Protein AF-A0A937WA02-F1 (afdb_monomer_lite)

Foldseek 3Di:
DQPPVGRPPPPPVCLQVQQDPEDEEDQCVVCVVCPPVVQRRHQKYWYFPDHQDADPDPPLNVLVCCLRCQLVVCLVVDFQDFSVNSLVRSLVSLVVLLCCLVPNPVVDDPVSPVSSVSSVVNSVRTDDMDHPRSDGDDD

Secondary structure (DSSP, 8-state):
-B-TTS-B---GGGHHHHTTS-EEEE-HHHHHHHGGGGGGT-SEEEEBSSPPP---STTHHHHHHHHHHHHHHHHHHSTT-BHHHHHHHHHHHHHHHHHHHHTSTTTTSHHHHHHHHHHHHHHHTB---EE-TT-B---

pLDDT: mean 74.49, std 18.45, range [28.94, 97.94]

Radius of gyration: 16.18 Å; chains: 1; bounding box: 39×33×44 Å

Sequence (139 aa):
MRGQDRIAVIDLANLHLLKNQKVYVVACWTAQILGRASANIARCYLGYDKHVIVWLIEPYAAHLESCVNKGILTMLDTPGCPIEHARQLIIDEYNHWIDYFTVGAGAFDLQSRAFAADLRHNRDALARVFGDGTATLTN

Structure (mmCIF, N/CA/C/O backbone):
data_AF-A0A937WA02-F1
#
_entry.id   AF-A0A937WA02-F1
#
loop_
_atom_site.group_PDB
_atom_site.id
_atom_site.type_symbol
_atom_site.label_atom_id
_atom_site.label_alt_id
_atom_site.label_comp_id
_atom_site.label_asym_id
_atom_site.label_entity_id
_atom_site.label_seq_id
_atom_site.pdbx_PDB_ins_code
_atom_site.Cartn_x
_atom_site.Cartn_y
_atom_site.Cartn_z
_atom_site.occupancy
_atom_site.B_iso_or_equiv
_atom_site.auth_seq_id
_atom_site.auth_comp_id
_atom_site.auth_asym_id
_atom_site.auth_atom_id
_atom_site.pdbx_PDB_model_num
ATOM 1 N N . MET A 1 1 ? -13.921 -13.930 2.416 1.00 40.47 1 MET A N 1
ATOM 2 C CA . MET A 1 1 ? -12.579 -13.877 1.798 1.00 40.47 1 MET A CA 1
ATOM 3 C C . MET A 1 1 ? -12.166 -15.246 1.272 1.00 40.47 1 MET A C 1
ATOM 5 O O . MET A 1 1 ? -11.713 -16.023 2.084 1.00 40.47 1 MET A O 1
ATOM 9 N N . ARG A 1 2 ? -12.376 -15.641 0.007 1.00 28.94 2 ARG A N 1
ATOM 10 C CA . ARG A 1 2 ? -12.010 -17.017 -0.401 1.00 28.94 2 ARG A CA 1
ATOM 11 C C . ARG A 1 2 ? -10.482 -17.246 -0.276 1.00 28.94 2 ARG A C 1
ATOM 13 O O . ARG A 1 2 ? -9.738 -16.513 -0.912 1.00 28.94 2 ARG A O 1
ATOM 20 N N . GLY A 1 3 ? -10.043 -18.176 0.578 1.00 35.56 3 GLY A N 1
ATOM 21 C CA . GLY A 1 3 ? -8.652 -18.582 0.805 1.00 35.56 3 GLY A CA 1
ATOM 22 C C . GLY A 1 3 ? -8.082 -19.350 -0.386 1.00 35.56 3 GLY A C 1
ATOM 23 O O . GLY A 1 3 ? -8.751 -19.484 -1.412 1.00 35.56 3 GLY A O 1
ATOM 24 N N . GLN A 1 4 ? -6.848 -19.853 -0.279 1.00 36.16 4 GLN A N 1
ATOM 25 C CA . GLN A 1 4 ? -6.155 -20.590 -1.358 1.00 36.16 4 GLN A CA 1
ATOM 26 C C . GLN A 1 4 ? -6.917 -21.845 -1.849 1.00 36.16 4 GLN A C 1
ATOM 28 O O . GLN A 1 4 ? -6.685 -22.332 -2.950 1.00 36.16 4 GLN A O 1
ATOM 33 N N . ASP A 1 5 ? -7.891 -22.307 -1.071 1.00 43.00 5 ASP A N 1
ATOM 34 C CA . ASP A 1 5 ? -8.863 -23.377 -1.319 1.00 43.00 5 ASP A CA 1
ATOM 35 C C . ASP A 1 5 ? -10.203 -22.892 -1.918 1.00 43.00 5 ASP A C 1
ATOM 37 O O . ASP A 1 5 ? -11.152 -23.658 -2.085 1.00 43.00 5 ASP A O 1
ATOM 41 N N . ARG A 1 6 ? -10.306 -21.607 -2.262 1.00 39.47 6 ARG A N 1
ATOM 42 C CA . ARG A 1 6 ? -11.533 -20.926 -2.687 1.00 39.47 6 ARG A CA 1
ATOM 43 C C . ARG A 1 6 ? -12.642 -20.922 -1.618 1.00 39.47 6 ARG A C 1
ATOM 45 O O . ARG A 1 6 ? -13.814 -20.861 -2.002 1.00 39.47 6 ARG A O 1
ATOM 52 N N . ILE A 1 7 ? -12.335 -20.924 -0.316 1.00 39.62 7 ILE A N 1
ATOM 53 C CA . ILE A 1 7 ? -13.342 -20.869 0.771 1.00 39.62 7 ILE A CA 1
ATOM 54 C C . ILE A 1 7 ? -13.233 -19.579 1.564 1.00 39.62 7 ILE A C 1
ATOM 56 O O . ILE A 1 7 ? -12.145 -19.185 1.955 1.00 39.62 7 ILE A O 1
ATOM 60 N N . ALA A 1 8 ? -14.348 -18.879 1.797 1.00 40.78 8 ALA A N 1
ATOM 61 C CA . ALA A 1 8 ? -14.330 -17.616 2.521 1.00 40.78 8 ALA A CA 1
ATOM 62 C C . ALA A 1 8 ? -13.734 -17.758 3.947 1.00 40.78 8 ALA A C 1
ATOM 64 O O . ALA A 1 8 ? -14.471 -18.095 4.858 1.00 40.78 8 ALA A O 1
ATOM 65 N N . VAL A 1 9 ? -12.454 -17.430 4.169 1.00 47.62 9 VAL A N 1
ATOM 66 C CA . VAL A 1 9 ? -11.773 -17.298 5.471 1.00 47.62 9 VAL A CA 1
ATOM 67 C C . VAL A 1 9 ? -12.214 -16.001 6.153 1.00 47.62 9 VAL A C 1
ATOM 69 O O . VAL A 1 9 ? -11.441 -15.087 6.411 1.00 47.62 9 VAL A O 1
ATOM 72 N N . ILE A 1 10 ? -13.518 -15.863 6.344 1.00 49.62 10 ILE A N 1
ATOM 73 C CA . ILE A 1 10 ? -14.076 -15.066 7.426 1.00 49.62 10 ILE A CA 1
ATOM 74 C C . ILE A 1 10 ? -15.145 -15.954 8.027 1.00 49.62 10 ILE A C 1
ATOM 76 O O . ILE A 1 10 ? -16.202 -16.154 7.430 1.00 49.62 10 ILE A O 1
ATOM 80 N N . ASP A 1 11 ? -14.844 -16.490 9.202 1.00 54.69 11 ASP A N 1
ATOM 81 C CA . ASP A 1 11 ? -15.863 -17.077 10.045 1.00 54.69 11 ASP A CA 1
ATOM 82 C C . ASP A 1 11 ? -16.682 -15.936 10.659 1.00 54.69 11 ASP A C 1
ATOM 84 O O . ASP A 1 11 ? -16.239 -15.242 11.578 1.00 54.69 11 ASP A O 1
ATOM 88 N N . LEU A 1 12 ? -17.877 -15.709 10.111 1.00 56.28 12 LEU A N 1
ATOM 89 C CA . LEU A 1 12 ? -18.791 -14.675 10.593 1.00 56.28 12 LEU A CA 1
ATOM 90 C C . LEU A 1 12 ? -19.256 -14.938 12.034 1.00 56.28 12 LEU A C 1
ATOM 92 O O . LEU A 1 12 ? -19.653 -13.988 12.706 1.00 56.28 12 LEU A O 1
ATOM 96 N N . ALA A 1 13 ? -19.165 -16.174 12.543 1.00 54.94 13 ALA A N 1
ATOM 97 C CA . ALA A 1 13 ? -19.446 -16.463 13.948 1.00 54.94 13 ALA A CA 1
ATOM 98 C C . ALA A 1 13 ? -18.422 -15.788 14.878 1.00 54.94 13 ALA A C 1
ATOM 100 O O . ALA A 1 13 ? -18.766 -15.344 15.974 1.00 54.94 13 ALA A O 1
ATOM 101 N N . ASN A 1 14 ? -17.188 -15.608 14.403 1.00 52.66 14 ASN A N 1
ATOM 102 C CA . ASN A 1 14 ? -16.080 -14.997 15.137 1.00 52.66 14 ASN A CA 1
ATOM 103 C C . ASN A 1 14 ? -15.936 -13.488 14.896 1.00 52.66 14 ASN A C 1
ATOM 105 O O . ASN A 1 14 ? -15.028 -12.857 15.432 1.00 52.66 14 ASN A O 1
ATOM 109 N N . LEU A 1 15 ? -16.850 -12.876 14.138 1.00 55.72 15 LEU A N 1
ATOM 110 C CA . LEU A 1 15 ? -16.838 -11.444 13.815 1.00 55.72 15 LEU A CA 1
ATOM 111 C C . LEU A 1 15 ? -16.784 -10.550 15.067 1.00 55.72 15 LEU A C 1
ATOM 113 O O . LEU A 1 15 ? -16.146 -9.500 15.069 1.00 55.72 15 LEU A O 1
ATOM 117 N N . HIS A 1 16 ? -17.406 -11.001 16.158 1.00 59.91 16 HIS A N 1
ATOM 118 C CA . HIS A 1 16 ? -17.400 -10.315 17.447 1.00 59.91 16 HIS A CA 1
ATOM 119 C C . HIS A 1 16 ? -16.001 -10.216 18.085 1.00 59.91 16 HIS A C 1
ATOM 121 O O . HIS A 1 16 ? -15.747 -9.253 18.806 1.00 59.91 16 HIS A O 1
ATOM 127 N N . LEU A 1 17 ? -15.086 -11.151 17.791 1.00 55.19 17 LEU A N 1
ATOM 128 C CA . LEU A 1 17 ? -13.701 -11.130 18.283 1.00 55.19 17 LEU A CA 1
ATOM 129 C C . LEU A 1 17 ? -12.894 -9.977 17.676 1.00 55.19 17 LEU A C 1
ATOM 131 O O . LEU A 1 17 ? -11.936 -9.499 18.279 1.00 55.19 17 LEU A O 1
ATOM 135 N N . LEU A 1 18 ? -13.295 -9.515 16.490 1.00 55.56 18 LEU A N 1
ATOM 136 C CA . LEU A 1 18 ? -12.603 -8.467 15.750 1.00 55.56 18 LEU A CA 1
ATOM 137 C C . LEU A 1 18 ? -13.149 -7.064 16.059 1.00 55.56 18 LEU A C 1
ATOM 139 O O . LEU A 1 18 ? -12.462 -6.083 15.809 1.00 55.56 18 LEU A O 1
ATOM 143 N N . LYS A 1 19 ? -14.327 -6.944 16.688 1.00 55.84 19 LYS A N 1
ATOM 144 C CA . LYS A 1 19 ? -15.035 -5.669 16.936 1.00 55.84 19 LYS A CA 1
ATOM 145 C C . LYS A 1 19 ? -14.181 -4.577 17.610 1.00 55.84 19 LYS A C 1
ATOM 147 O O . LYS A 1 19 ? -14.413 -3.394 17.379 1.00 55.84 19 LYS A O 1
ATOM 152 N N . ASN A 1 20 ? -13.184 -4.973 18.404 1.00 55.53 20 ASN A N 1
ATOM 153 C CA . ASN A 1 20 ? -12.228 -4.072 19.067 1.00 55.53 20 ASN A CA 1
ATOM 154 C C . ASN A 1 20 ? -10.816 -4.112 18.458 1.00 55.53 20 ASN A C 1
ATOM 156 O O . ASN A 1 20 ? -9.934 -3.376 18.891 1.00 55.53 20 ASN A O 1
ATOM 160 N N . GLN A 1 21 ? -10.597 -4.980 17.476 1.00 55.25 21 GLN A N 1
ATOM 161 C CA . GLN A 1 21 ? -9.339 -5.136 16.770 1.00 55.25 21 GLN A CA 1
ATOM 162 C C . GLN A 1 21 ? -9.206 -4.089 15.672 1.00 55.25 21 GLN A C 1
ATOM 164 O O . GLN A 1 21 ? -10.173 -3.514 15.156 1.00 55.25 21 GLN A O 1
ATOM 169 N N . LYS A 1 22 ? -7.956 -3.862 15.294 1.00 56.56 22 LYS A N 1
ATOM 170 C CA . LYS A 1 22 ? -7.619 -3.156 14.072 1.00 56.56 22 LYS A CA 1
ATOM 171 C C . LYS A 1 22 ? -7.383 -4.157 12.969 1.00 56.56 22 LYS A C 1
ATOM 173 O O . LYS A 1 22 ? -6.582 -5.068 13.141 1.00 56.56 22 LYS A O 1
ATOM 178 N N . VAL A 1 23 ? -8.021 -3.957 11.827 1.00 57.03 23 VAL A N 1
ATOM 179 C CA . VAL A 1 23 ? -7.776 -4.805 10.665 1.00 57.03 23 VAL A CA 1
ATOM 180 C C . VAL A 1 23 ? -7.082 -3.956 9.617 1.00 57.03 23 VAL A C 1
ATOM 182 O O . VAL A 1 23 ? -7.643 -2.985 9.106 1.00 57.03 23 VAL A O 1
ATOM 185 N N . TYR A 1 24 ? -5.831 -4.307 9.342 1.00 55.81 24 TYR A N 1
ATOM 186 C CA . TYR A 1 24 ? -5.002 -3.627 8.361 1.00 55.81 24 TYR A CA 1
ATOM 187 C C . TYR A 1 24 ? -5.008 -4.403 7.048 1.00 55.81 24 TYR A C 1
ATOM 189 O O . TYR A 1 24 ? -4.906 -5.626 7.067 1.00 55.81 24 TYR A O 1
ATOM 197 N N . VAL A 1 25 ? -5.155 -3.684 5.931 1.00 54.38 25 VAL A N 1
ATOM 198 C CA . VAL A 1 25 ? -5.167 -4.207 4.555 1.00 54.38 25 VAL A CA 1
ATOM 199 C C . VAL A 1 25 ? -6.045 -5.453 4.433 1.00 54.38 25 VAL A C 1
ATOM 201 O O . VAL A 1 25 ? -5.599 -6.590 4.297 1.00 54.38 25 VAL A O 1
ATOM 204 N N . VAL A 1 26 ? -7.356 -5.226 4.446 1.00 51.34 26 VAL A N 1
ATOM 205 C CA . VAL A 1 26 ? -8.276 -6.247 3.952 1.00 51.34 26 VAL A CA 1
ATOM 206 C C . VAL A 1 26 ? -8.067 -6.316 2.444 1.00 51.34 26 VAL A C 1
ATOM 208 O O . VAL A 1 26 ? -8.352 -5.340 1.746 1.00 51.34 26 VAL A O 1
ATOM 211 N N . ALA A 1 27 ? -7.570 -7.451 1.942 1.00 48.66 27 ALA A N 1
ATOM 212 C CA . ALA A 1 27 ? -7.534 -7.724 0.509 1.00 48.66 27 ALA A CA 1
ATOM 213 C C . ALA A 1 27 ? -8.884 -7.313 -0.105 1.00 48.66 27 ALA A C 1
ATOM 215 O O . ALA A 1 27 ? -9.937 -7.734 0.386 1.00 48.66 27 ALA A O 1
ATOM 216 N N . CYS A 1 28 ? -8.826 -6.452 -1.127 1.00 49.06 28 CYS A N 1
ATOM 217 C CA . CYS A 1 28 ? -9.923 -5.714 -1.774 1.00 49.06 28 CYS A CA 1
ATOM 218 C C . CYS A 1 28 ? -11.268 -6.457 -1.849 1.00 49.06 28 CYS A C 1
ATOM 220 O O . CYS A 1 28 ? -12.329 -5.878 -1.610 1.00 49.06 28 CYS A O 1
ATOM 222 N N . TRP A 1 29 ? -11.230 -7.764 -2.106 1.00 47.56 29 TRP A N 1
ATOM 223 C CA . TRP A 1 29 ? -12.413 -8.602 -2.237 1.00 47.56 29 TRP A CA 1
ATOM 224 C C . TRP A 1 29 ? -13.241 -8.669 -0.951 1.00 47.56 29 TRP A C 1
ATOM 226 O O . TRP A 1 29 ? -14.468 -8.709 -0.974 1.00 47.56 29 TRP A O 1
ATOM 236 N N . THR A 1 30 ? -12.602 -8.662 0.207 1.00 49.59 30 THR A N 1
ATOM 237 C CA . THR A 1 30 ? -13.323 -8.909 1.450 1.00 49.59 30 THR A CA 1
ATOM 238 C C . THR A 1 30 ? -14.010 -7.671 1.975 1.00 49.59 30 THR A C 1
ATOM 240 O O . THR A 1 30 ? -15.167 -7.772 2.363 1.00 49.59 30 THR A O 1
ATOM 243 N N . ALA A 1 31 ? -13.385 -6.499 1.882 1.00 50.56 31 ALA A N 1
ATOM 244 C CA . ALA A 1 31 ? -14.071 -5.245 2.178 1.00 50.56 31 ALA A CA 1
ATOM 245 C C . ALA A 1 31 ? -15.249 -5.008 1.210 1.00 50.56 31 ALA A C 1
ATOM 247 O O . ALA A 1 31 ? -16.330 -4.629 1.658 1.00 50.56 31 ALA A O 1
ATOM 248 N N . GLN A 1 32 ? -15.089 -5.322 -0.086 1.00 49.38 32 GLN A N 1
ATOM 249 C CA . GLN A 1 32 ? -16.190 -5.265 -1.061 1.00 49.38 32 GLN A CA 1
ATOM 250 C C . GLN A 1 32 ? -17.325 -6.258 -0.757 1.00 49.38 32 GLN A C 1
ATOM 252 O O . GLN A 1 32 ? -18.487 -5.865 -0.805 1.00 49.38 32 GLN A O 1
ATOM 257 N N . ILE A 1 33 ? -17.022 -7.521 -0.419 1.00 53.06 33 ILE A N 1
ATOM 258 C CA . ILE A 1 33 ? -18.043 -8.524 -0.050 1.00 53.06 33 ILE A CA 1
ATOM 259 C C . ILE A 1 33 ? -18.788 -8.110 1.220 1.00 53.06 33 ILE A C 1
ATOM 261 O O . ILE A 1 33 ? -19.994 -8.314 1.326 1.00 53.06 33 ILE A O 1
ATOM 265 N N . LEU A 1 34 ? -18.069 -7.570 2.203 1.00 52.28 34 LEU A N 1
ATOM 266 C CA . LEU A 1 34 ? -18.638 -7.262 3.510 1.00 52.28 34 LEU A CA 1
ATOM 267 C C . LEU A 1 34 ? -19.519 -6.006 3.491 1.00 52.28 34 LEU A C 1
ATOM 269 O O . LEU A 1 34 ? -20.391 -5.870 4.350 1.00 52.28 34 LEU A O 1
ATOM 273 N N . GLY A 1 35 ? -19.339 -5.097 2.526 1.00 54.25 35 GLY A N 1
ATOM 274 C CA . GLY A 1 35 ? -20.160 -3.892 2.405 1.00 54.25 35 GLY A CA 1
ATOM 275 C C . GLY A 1 35 ? -20.227 -3.115 3.726 1.00 54.25 35 GLY A C 1
ATOM 276 O O . GLY A 1 35 ? -19.219 -2.943 4.398 1.00 54.25 35 GLY A O 1
ATOM 277 N N . ARG A 1 36 ? -21.421 -2.687 4.156 1.00 54.59 36 ARG A N 1
ATOM 278 C CA . ARG A 1 36 ? -21.604 -1.974 5.441 1.00 54.59 36 ARG A CA 1
ATOM 279 C C . ARG A 1 36 ? -21.262 -2.811 6.682 1.00 54.59 36 ARG A C 1
ATOM 281 O O . ARG A 1 36 ? -21.072 -2.233 7.748 1.00 54.59 36 ARG A O 1
ATOM 288 N N . ALA A 1 37 ? -21.186 -4.140 6.576 1.00 58.28 37 ALA A N 1
ATOM 289 C CA . ALA A 1 37 ? -20.859 -4.998 7.711 1.00 58.28 37 ALA A CA 1
ATOM 290 C C . ALA A 1 37 ? -19.391 -4.864 8.145 1.00 58.28 37 ALA A C 1
ATOM 292 O O . ALA A 1 37 ? -19.092 -5.152 9.300 1.00 58.28 37 ALA A O 1
ATOM 293 N N . SER A 1 38 ? -18.498 -4.368 7.276 1.00 55.81 38 SER A N 1
ATOM 294 C CA . SER A 1 38 ? -17.097 -4.072 7.621 1.00 55.81 38 SER A CA 1
ATOM 295 C C . SER A 1 38 ? -16.965 -3.109 8.806 1.00 55.81 38 SER A C 1
ATOM 297 O O . SER A 1 38 ? -16.059 -3.265 9.621 1.00 55.81 38 SER A O 1
ATOM 299 N N . ALA A 1 39 ? -17.912 -2.178 8.961 1.00 52.72 39 ALA A N 1
ATOM 300 C CA . ALA A 1 39 ? -17.959 -1.229 10.073 1.00 52.72 39 ALA A CA 1
ATOM 301 C C . ALA A 1 39 ? -18.160 -1.898 11.448 1.00 52.72 39 ALA A C 1
ATOM 303 O O . ALA A 1 39 ? -17.890 -1.281 12.471 1.00 52.72 39 ALA A O 1
ATOM 304 N N . ASN A 1 40 ? -18.616 -3.156 11.480 1.00 54.97 40 ASN A N 1
ATOM 305 C CA . ASN A 1 40 ? -18.800 -3.934 12.709 1.00 54.97 40 ASN A CA 1
ATOM 306 C C . ASN A 1 40 ? -17.636 -4.899 12.995 1.00 54.97 40 ASN A C 1
ATOM 308 O O . ASN A 1 40 ? -17.674 -5.607 13.999 1.00 54.97 40 ASN A O 1
ATOM 312 N N . ILE A 1 41 ? -16.639 -4.962 12.105 1.00 60.69 41 ILE A N 1
ATOM 313 C CA . ILE A 1 41 ? -15.544 -5.941 12.155 1.00 60.69 41 ILE A CA 1
ATOM 314 C C . ILE A 1 41 ? -14.300 -5.360 12.794 1.00 60.69 41 ILE A C 1
ATOM 316 O O . ILE A 1 41 ? -13.526 -6.117 13.342 1.00 60.69 41 ILE A O 1
ATOM 320 N N . ALA A 1 42 ? -14.072 -4.057 12.703 1.00 61.88 42 ALA A N 1
ATOM 321 C CA . ALA A 1 42 ? -12.865 -3.435 13.222 1.00 61.88 42 ALA A CA 1
ATOM 322 C C . ALA A 1 42 ? -13.162 -2.003 13.648 1.00 61.88 42 ALA A C 1
ATOM 324 O O . ALA A 1 42 ? -14.044 -1.353 13.084 1.00 61.88 42 ALA A O 1
ATOM 325 N N . ARG A 1 43 ? -12.365 -1.477 14.582 1.00 65.62 43 ARG A N 1
ATOM 326 C CA . ARG A 1 43 ? -12.441 -0.062 14.979 1.00 65.62 43 ARG A CA 1
ATOM 327 C C . ARG A 1 43 ? -12.134 0.881 13.807 1.00 65.62 43 ARG A C 1
ATOM 329 O O . ARG A 1 43 ? -12.690 1.975 13.722 1.00 65.62 43 ARG A O 1
ATOM 336 N N . CYS A 1 44 ? -11.239 0.459 12.916 1.00 69.31 44 CYS A N 1
ATOM 337 C CA . CYS A 1 44 ? -10.874 1.176 11.702 1.00 69.31 44 CYS A CA 1
ATOM 338 C C . CYS A 1 44 ? -10.279 0.216 10.663 1.00 69.31 44 CYS A C 1
ATOM 340 O O . CYS A 1 44 ? -9.630 -0.763 11.048 1.00 69.31 44 CYS A O 1
ATOM 342 N N . TYR A 1 45 ? -10.485 0.493 9.373 1.00 71.12 45 TYR A N 1
ATOM 343 C CA . TYR A 1 45 ? -9.917 -0.288 8.275 1.00 71.12 45 TYR A CA 1
ATOM 344 C C . TYR A 1 45 ? -9.448 0.583 7.098 1.00 71.12 45 TYR A C 1
ATOM 346 O O . TYR A 1 45 ? -10.030 1.623 6.784 1.00 71.12 45 TYR A O 1
ATOM 354 N N . LEU A 1 46 ? -8.403 0.100 6.422 1.00 75.38 46 LEU A N 1
ATOM 355 C CA . LEU A 1 46 ? -7.845 0.625 5.173 1.00 75.38 46 LEU A CA 1
ATOM 356 C C . LEU A 1 46 ? -7.736 -0.533 4.170 1.00 75.38 46 LEU A C 1
ATOM 358 O O . LEU A 1 46 ? -7.344 -1.642 4.539 1.00 75.38 46 LEU A O 1
ATOM 362 N N . GLY A 1 47 ? -8.093 -0.294 2.912 1.00 76.38 47 GLY A N 1
ATOM 363 C CA . GLY A 1 47 ? -8.061 -1.310 1.857 1.00 76.38 47 GLY A CA 1
ATOM 364 C C . GLY A 1 47 ? -7.969 -0.681 0.472 1.00 76.38 47 GLY A C 1
ATOM 365 O O . GLY A 1 47 ? -7.700 0.511 0.362 1.00 76.38 47 GLY A O 1
ATOM 366 N N . TYR A 1 48 ? -8.217 -1.473 -0.571 1.00 77.44 48 TYR A N 1
ATOM 367 C CA . TYR A 1 48 ? -8.225 -1.014 -1.962 1.00 77.44 48 TYR A CA 1
ATOM 368 C C . TYR A 1 48 ? -9.644 -1.107 -2.551 1.00 77.44 48 TYR A C 1
ATOM 370 O O . TYR A 1 48 ? -10.337 -2.101 -2.323 1.00 77.44 48 TYR A O 1
ATOM 378 N N . ASP A 1 49 ? -10.094 -0.078 -3.273 1.00 73.69 49 ASP A N 1
ATOM 379 C CA . ASP A 1 49 ? -11.421 -0.001 -3.905 1.00 73.69 49 ASP A CA 1
ATOM 380 C C . ASP A 1 49 ? -11.492 -0.751 -5.250 1.00 73.69 49 ASP A C 1
ATOM 382 O O . ASP A 1 49 ? -12.581 -1.093 -5.724 1.00 73.69 49 ASP A O 1
ATOM 386 N N . LYS A 1 50 ? -10.322 -1.068 -5.817 1.00 74.12 50 LYS A N 1
ATOM 387 C CA . LYS A 1 50 ? -10.102 -1.883 -7.017 1.00 74.12 50 LYS A CA 1
ATOM 388 C C . LYS A 1 50 ? -9.148 -3.0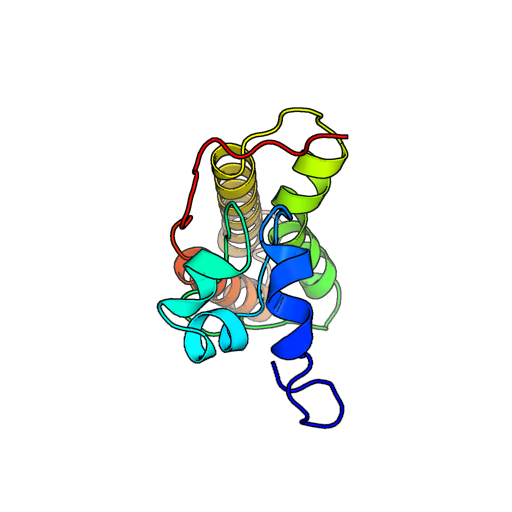41 -6.710 1.00 74.12 50 LYS A C 1
ATOM 390 O O . LYS A 1 50 ? -8.619 -3.182 -5.608 1.00 74.12 50 LYS A O 1
ATOM 395 N N . HIS A 1 51 ? -8.944 -3.907 -7.700 1.00 78.25 51 HIS A N 1
ATOM 396 C CA . HIS A 1 51 ? -7.939 -4.960 -7.611 1.00 78.25 51 HIS A CA 1
ATOM 397 C C . HIS A 1 51 ? -6.529 -4.361 -7.592 1.00 78.25 51 HIS A C 1
ATOM 399 O O . HIS A 1 51 ? -6.256 -3.399 -8.306 1.00 78.25 51 HIS A O 1
ATOM 405 N N . VAL A 1 52 ? -5.646 -4.967 -6.801 1.00 81.62 52 VAL A N 1
ATOM 406 C CA . VAL A 1 52 ? -4.210 -4.677 -6.810 1.00 81.62 52 VAL A CA 1
ATOM 407 C C . VAL A 1 52 ? -3.560 -5.560 -7.871 1.00 81.62 52 VAL A C 1
ATOM 409 O O . VAL A 1 52 ? -3.828 -6.762 -7.924 1.00 81.62 52 VAL A O 1
ATOM 412 N N . ILE A 1 53 ? -2.721 -4.973 -8.716 1.00 85.88 53 ILE A N 1
ATOM 413 C CA . ILE A 1 53 ? -1.889 -5.689 -9.679 1.00 85.88 53 ILE A CA 1
ATOM 414 C C . ILE A 1 53 ? -0.617 -6.131 -8.961 1.00 85.88 53 ILE A C 1
ATOM 416 O O . ILE A 1 53 ? 0.094 -5.313 -8.375 1.00 85.88 53 ILE A O 1
ATOM 420 N N . VAL A 1 54 ? -0.347 -7.436 -8.988 1.00 82.62 54 VAL A N 1
ATOM 421 C CA . VAL A 1 54 ? 0.762 -8.046 -8.251 1.00 82.62 54 VAL A CA 1
ATOM 422 C C . VAL A 1 54 ? 1.849 -8.493 -9.215 1.00 82.62 54 VAL A C 1
ATOM 424 O O . VAL A 1 54 ? 1.594 -9.283 -10.123 1.00 82.62 54 VAL A O 1
ATOM 427 N N . TRP A 1 55 ? 3.067 -8.019 -8.971 1.00 85.56 55 TRP A N 1
ATOM 428 C CA . TRP A 1 55 ? 4.277 -8.470 -9.646 1.00 85.56 55 TRP A CA 1
ATOM 429 C C . TRP A 1 55 ? 5.047 -9.385 -8.701 1.00 85.56 55 TRP A C 1
ATOM 431 O O . TRP A 1 55 ? 5.391 -8.981 -7.597 1.00 85.56 55 TRP A O 1
ATOM 441 N N . LEU A 1 56 ? 5.297 -10.622 -9.132 1.00 85.00 56 LEU A N 1
ATOM 442 C CA . LEU A 1 56 ? 6.033 -11.632 -8.355 1.00 85.00 56 LEU A CA 1
ATOM 443 C C . LEU A 1 56 ? 7.474 -11.826 -8.851 1.00 85.00 56 LEU A C 1
ATOM 445 O O . LEU A 1 56 ? 8.168 -12.734 -8.409 1.00 85.00 56 LEU A O 1
ATOM 449 N N . ILE A 1 57 ? 7.902 -11.009 -9.813 1.00 87.50 57 ILE A N 1
ATOM 450 C CA . ILE A 1 57 ? 9.225 -11.090 -10.429 1.00 87.50 57 ILE A CA 1
ATOM 451 C C . ILE A 1 57 ? 10.142 -10.092 -9.724 1.00 87.50 57 ILE A C 1
ATOM 453 O O . ILE A 1 57 ? 9.793 -8.920 -9.588 1.00 87.50 57 ILE A O 1
ATOM 457 N N . GLU A 1 58 ? 11.319 -10.546 -9.305 1.00 86.31 58 GLU A N 1
ATOM 458 C CA . GLU A 1 58 ? 12.362 -9.667 -8.774 1.00 86.31 58 GLU A CA 1
ATOM 459 C C . GLU A 1 58 ? 12.985 -8.796 -9.883 1.00 86.31 58 GLU A C 1
ATOM 461 O O . GLU A 1 58 ? 13.170 -9.284 -11.001 1.00 86.31 58 GLU A O 1
ATOM 466 N N . PRO A 1 59 ? 13.340 -7.525 -9.607 1.00 88.62 59 PRO A N 1
ATOM 467 C CA . PRO A 1 59 ? 13.280 -6.846 -8.304 1.00 88.62 59 PRO A CA 1
ATOM 468 C C . PRO A 1 59 ? 11.915 -6.201 -7.976 1.00 88.62 59 PRO A C 1
ATOM 470 O O . PRO A 1 59 ? 11.725 -5.641 -6.900 1.00 88.62 59 PRO A O 1
ATOM 473 N N . TYR A 1 60 ? 10.952 -6.228 -8.902 1.00 91.25 60 TYR A N 1
ATOM 474 C CA . TYR A 1 60 ? 9.675 -5.510 -8.776 1.00 91.25 60 TYR A CA 1
ATOM 475 C C . TYR A 1 60 ? 8.831 -5.969 -7.581 1.00 91.25 60 TYR A C 1
ATOM 477 O O . TYR A 1 60 ? 8.166 -5.147 -6.947 1.00 91.25 60 TYR A O 1
ATOM 485 N N . ALA A 1 61 ? 8.893 -7.262 -7.254 1.00 87.75 61 ALA A N 1
ATOM 486 C CA . ALA A 1 61 ? 8.209 -7.838 -6.102 1.00 87.75 61 ALA A CA 1
ATOM 487 C C . ALA A 1 61 ? 8.600 -7.140 -4.789 1.00 87.75 61 ALA A C 1
ATOM 489 O O . ALA A 1 61 ? 7.711 -6.705 -4.057 1.00 87.75 61 ALA A O 1
ATOM 490 N N . ALA A 1 62 ? 9.897 -6.933 -4.539 1.00 88.25 62 ALA A N 1
ATOM 491 C CA . ALA A 1 62 ? 10.383 -6.268 -3.330 1.00 88.25 62 ALA A CA 1
ATOM 492 C C . ALA A 1 62 ? 9.887 -4.813 -3.203 1.00 88.25 62 ALA A C 1
ATOM 494 O O . ALA A 1 62 ? 9.502 -4.364 -2.121 1.00 88.25 62 ALA A O 1
ATOM 495 N N . HIS A 1 63 ? 9.840 -4.067 -4.311 1.00 93.25 63 HIS A N 1
ATOM 496 C CA . HIS A 1 63 ? 9.339 -2.686 -4.308 1.00 93.25 63 HIS A CA 1
ATOM 497 C C . HIS A 1 63 ? 7.830 -2.622 -4.058 1.00 93.25 63 HIS A C 1
ATOM 499 O O . HIS A 1 63 ? 7.357 -1.771 -3.304 1.00 93.25 63 HIS A O 1
ATOM 505 N N . LEU A 1 64 ? 7.069 -3.542 -4.657 1.00 89.12 64 LEU A N 1
ATOM 506 C CA . LEU A 1 64 ? 5.637 -3.657 -4.403 1.00 89.12 64 LEU A CA 1
ATOM 507 C C . LEU A 1 64 ? 5.361 -4.051 -2.946 1.00 89.12 64 LEU A C 1
ATOM 509 O O . LEU A 1 64 ? 4.472 -3.472 -2.322 1.00 89.12 64 LEU A O 1
ATOM 513 N N . GLU A 1 65 ? 6.126 -5.000 -2.403 1.00 84.06 65 GLU A N 1
ATOM 514 C CA . GLU A 1 65 ? 6.038 -5.418 -1.005 1.00 84.06 65 GLU A CA 1
ATOM 515 C C . GLU A 1 65 ? 6.263 -4.234 -0.056 1.00 84.06 65 GLU A C 1
ATOM 517 O O . GLU A 1 65 ? 5.468 -4.026 0.866 1.00 84.06 65 GLU A O 1
ATOM 522 N N . SER A 1 66 ? 7.283 -3.410 -0.327 1.00 89.19 66 SER A N 1
ATOM 523 C CA . SER A 1 66 ? 7.543 -2.188 0.442 1.00 89.19 66 SER A CA 1
ATOM 524 C C . SER A 1 66 ? 6.312 -1.279 0.474 1.00 89.19 66 SER A C 1
ATOM 526 O O . SER A 1 66 ? 5.852 -0.905 1.554 1.00 89.19 66 SER A O 1
ATOM 528 N N . CYS A 1 67 ? 5.706 -0.996 -0.686 1.00 90.56 67 CYS A N 1
ATOM 529 C CA . CYS A 1 67 ? 4.508 -0.158 -0.781 1.00 90.56 67 CYS A CA 1
ATOM 530 C C . CYS A 1 67 ? 3.345 -0.695 0.062 1.00 90.56 67 CYS A C 1
ATOM 532 O O . CYS A 1 67 ? 2.746 0.047 0.841 1.00 90.56 67 CYS A O 1
ATOM 534 N N . VAL A 1 68 ? 3.005 -1.979 -0.089 1.00 83.94 68 VAL A N 1
ATOM 535 C CA . VAL A 1 68 ? 1.819 -2.551 0.570 1.00 83.94 68 VAL A CA 1
ATOM 536 C C . VAL A 1 68 ? 2.001 -2.693 2.081 1.00 83.94 68 VAL A C 1
ATOM 538 O O . VAL A 1 68 ? 1.025 -2.555 2.821 1.00 83.94 68 VAL A O 1
ATOM 541 N N . ASN A 1 69 ? 3.236 -2.921 2.539 1.00 82.25 69 ASN A N 1
ATOM 542 C CA . ASN A 1 69 ? 3.536 -3.188 3.944 1.00 82.25 69 ASN A CA 1
ATOM 543 C C . ASN A 1 69 ? 3.988 -1.950 4.729 1.00 82.25 69 ASN A C 1
ATOM 545 O O . ASN A 1 69 ? 3.928 -1.973 5.960 1.00 82.25 69 ASN A O 1
ATOM 549 N N . LYS A 1 70 ? 4.385 -0.852 4.067 1.00 86.75 70 LYS A N 1
ATOM 550 C CA . LYS A 1 70 ? 4.931 0.351 4.724 1.00 86.75 70 LYS A CA 1
ATOM 551 C C . LYS A 1 70 ? 4.103 0.812 5.920 1.00 86.75 70 LYS A C 1
ATOM 553 O O . LYS A 1 70 ? 4.637 1.086 6.997 1.00 86.75 70 LYS A O 1
ATOM 558 N N . GLY A 1 71 ? 2.790 0.889 5.728 1.00 83.12 71 GLY A N 1
ATOM 559 C CA . GLY A 1 71 ? 1.884 1.402 6.740 1.00 83.12 71 GLY A CA 1
ATOM 560 C C . GLY A 1 71 ? 1.735 0.478 7.953 1.00 83.12 71 GLY A C 1
ATOM 561 O O . GLY A 1 71 ? 1.807 0.967 9.079 1.00 83.12 71 GLY A O 1
ATOM 562 N N . ILE A 1 72 ? 1.594 -0.843 7.758 1.00 76.62 72 ILE A N 1
ATOM 563 C CA . ILE A 1 72 ? 1.479 -1.782 8.890 1.00 76.62 72 ILE A CA 1
ATOM 564 C C . ILE A 1 72 ? 2.784 -1.866 9.672 1.00 76.62 72 ILE A C 1
ATOM 566 O O . ILE A 1 72 ? 2.750 -1.802 10.897 1.00 76.62 72 ILE A O 1
ATOM 570 N N . LEU A 1 73 ? 3.920 -1.932 8.975 1.00 78.50 73 LEU A N 1
ATOM 571 C CA . LEU A 1 73 ? 5.234 -1.979 9.612 1.00 78.50 73 LEU A CA 1
ATOM 572 C C . LEU A 1 73 ? 5.465 -0.724 10.459 1.00 78.50 73 LEU A C 1
ATOM 574 O O . LEU A 1 73 ? 5.751 -0.834 11.644 1.00 78.50 73 LEU A O 1
ATOM 578 N N . THR A 1 74 ? 5.181 0.466 9.917 1.00 81.69 74 THR A N 1
ATOM 579 C CA . THR A 1 74 ? 5.332 1.714 10.686 1.00 81.69 74 THR A CA 1
ATOM 580 C C . THR A 1 74 ? 4.455 1.741 11.933 1.00 81.69 74 THR A C 1
ATOM 582 O O . THR A 1 74 ? 4.873 2.228 12.980 1.00 81.69 74 THR A O 1
ATOM 585 N N . MET A 1 75 ? 3.220 1.245 11.842 1.00 77.56 75 MET A N 1
ATOM 586 C CA . MET A 1 75 ? 2.339 1.211 13.005 1.00 77.56 75 MET A CA 1
ATOM 587 C C . MET A 1 75 ? 2.840 0.240 14.075 1.00 77.56 75 MET A C 1
ATOM 589 O O . MET A 1 75 ? 2.701 0.551 15.256 1.00 77.56 75 MET A O 1
ATOM 593 N N . LEU A 1 76 ? 3.400 -0.908 13.679 1.00 74.81 76 LEU A N 1
ATOM 594 C CA . LEU A 1 76 ? 4.009 -1.868 14.604 1.00 74.81 76 LEU A CA 1
ATOM 595 C C . LEU A 1 76 ? 5.248 -1.277 15.287 1.00 74.81 76 LEU A C 1
ATOM 597 O O . LEU A 1 76 ? 5.423 -1.454 16.489 1.00 74.81 76 LEU A O 1
ATOM 601 N N . ASP A 1 77 ? 6.057 -0.528 14.539 1.00 79.12 77 ASP A N 1
ATOM 602 C CA . ASP A 1 77 ? 7.293 0.076 15.040 1.00 79.12 77 ASP A CA 1
ATOM 603 C C . ASP A 1 77 ? 7.046 1.345 15.874 1.00 79.12 77 ASP A C 1
ATOM 605 O O . ASP A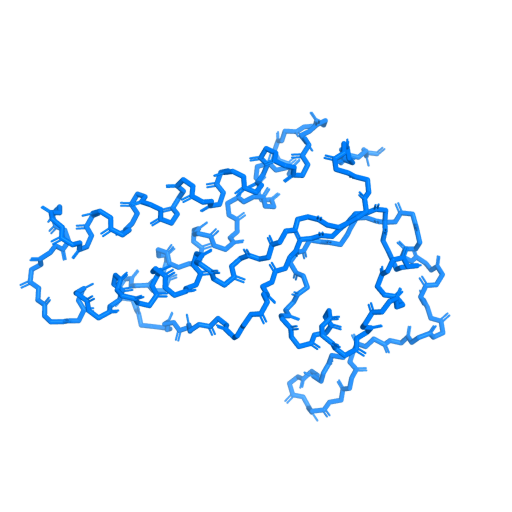 1 77 ? 7.876 1.729 16.697 1.00 79.12 77 ASP A O 1
ATOM 609 N N . THR A 1 78 ? 5.905 2.014 15.672 1.00 77.88 78 THR A N 1
ATOM 610 C CA . THR A 1 78 ? 5.575 3.298 16.308 1.00 77.88 78 THR A CA 1
ATOM 611 C C . THR A 1 78 ? 4.282 3.192 17.123 1.00 77.88 78 THR A C 1
ATOM 613 O O . THR A 1 78 ? 3.183 3.377 16.580 1.00 77.88 78 THR A O 1
ATOM 616 N N . PRO A 1 79 ? 4.380 2.961 18.448 1.00 78.81 79 PRO A N 1
ATOM 617 C CA . PRO A 1 79 ? 3.226 2.987 19.338 1.00 78.81 79 PRO A CA 1
ATOM 618 C C . PRO A 1 79 ? 2.447 4.292 19.182 1.00 78.81 79 PRO A C 1
ATOM 620 O O . PRO A 1 79 ? 3.027 5.374 19.114 1.00 78.81 79 PRO A O 1
ATOM 623 N N . GLY A 1 80 ? 1.120 4.209 19.119 1.00 78.12 80 GLY A N 1
ATOM 624 C CA . GLY A 1 80 ? 0.307 5.412 18.939 1.00 78.12 80 GLY A CA 1
ATOM 625 C C . GLY A 1 80 ? 0.179 5.902 17.489 1.00 78.12 80 GLY A C 1
ATOM 626 O O . GLY A 1 80 ? -0.515 6.888 17.268 1.00 78.12 80 GLY A O 1
ATOM 627 N N . CYS A 1 81 ? 0.786 5.242 16.495 1.00 80.06 81 CYS A N 1
ATOM 628 C CA . CYS A 1 81 ? 0.686 5.670 15.097 1.00 80.06 81 CYS A CA 1
ATOM 629 C C . CYS A 1 81 ? -0.776 5.641 14.590 1.00 80.06 81 CYS A C 1
ATOM 631 O O . CYS A 1 81 ? -1.420 4.578 14.631 1.00 80.06 81 CYS A O 1
ATOM 633 N N . PRO A 1 82 ? -1.324 6.780 14.117 1.00 83.81 82 PRO A N 1
ATOM 634 C CA . PRO A 1 82 ? -2.653 6.829 13.518 1.00 83.81 82 PRO A CA 1
ATOM 635 C C . PRO A 1 82 ? -2.679 6.152 12.148 1.00 83.81 82 PRO A C 1
ATOM 637 O O . PRO A 1 82 ? -1.747 6.269 11.352 1.00 83.81 82 PRO A O 1
ATOM 640 N N . ILE A 1 83 ? -3.799 5.512 11.822 1.00 81.00 83 ILE A N 1
ATOM 641 C CA . ILE A 1 83 ? -3.978 4.847 10.525 1.00 81.00 83 ILE A CA 1
ATOM 642 C C . ILE A 1 83 ? -3.886 5.809 9.327 1.00 81.00 83 ILE A C 1
ATOM 644 O O . ILE A 1 83 ? -3.403 5.410 8.273 1.00 81.00 83 ILE A O 1
ATOM 648 N N . GLU A 1 84 ? -4.289 7.074 9.481 1.00 85.06 84 GLU A N 1
ATOM 649 C CA . GLU A 1 84 ? -4.152 8.091 8.427 1.00 85.06 84 GLU A CA 1
ATOM 650 C C . GLU A 1 84 ? -2.687 8.417 8.130 1.00 85.06 84 GLU A C 1
ATOM 652 O O . GLU A 1 84 ? -2.306 8.590 6.973 1.00 85.06 84 GLU A O 1
ATOM 657 N N . HIS A 1 85 ? -1.843 8.436 9.165 1.00 87.56 85 HIS A N 1
ATOM 658 C CA . HIS A 1 85 ? -0.408 8.616 8.985 1.00 87.56 85 HIS A CA 1
ATOM 659 C C . HIS A 1 85 ? 0.191 7.419 8.241 1.00 87.56 85 HIS A C 1
ATOM 661 O O . HIS A 1 85 ? 0.900 7.589 7.253 1.00 87.56 85 HIS A O 1
ATOM 667 N N . ALA A 1 86 ? -0.186 6.203 8.640 1.00 86.56 86 ALA A N 1
ATOM 668 C CA . ALA A 1 86 ? 0.221 4.982 7.955 1.00 86.56 86 ALA A CA 1
ATOM 669 C C . ALA A 1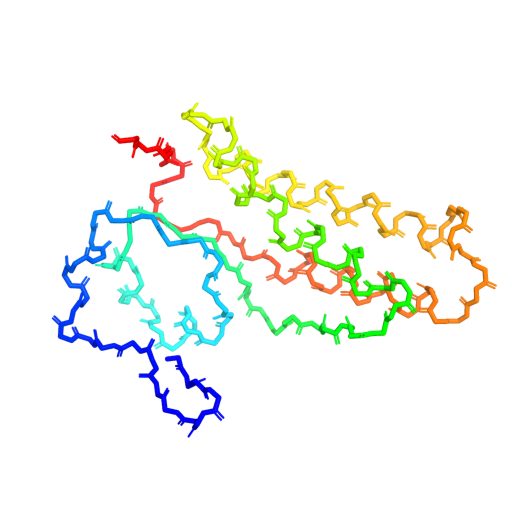 86 ? -0.246 4.940 6.486 1.00 86.56 86 ALA A C 1
ATOM 671 O O . ALA A 1 86 ? 0.514 4.537 5.607 1.00 86.56 86 ALA A O 1
ATOM 672 N N . ARG A 1 87 ? -1.473 5.401 6.199 1.00 87.81 87 ARG A N 1
ATOM 673 C CA . ARG A 1 87 ? -1.994 5.549 4.832 1.00 87.81 87 ARG A CA 1
ATOM 674 C C . ARG A 1 87 ? -1.145 6.519 4.015 1.00 87.81 87 ARG A C 1
ATOM 676 O O . ARG A 1 87 ? -0.839 6.221 2.863 1.00 87.81 87 ARG A O 1
ATOM 683 N N . GLN A 1 88 ? -0.781 7.665 4.589 1.00 91.69 88 GLN A N 1
ATOM 684 C CA . GLN A 1 88 ? 0.049 8.644 3.893 1.00 91.69 88 GLN A CA 1
ATOM 685 C C . GLN A 1 88 ? 1.429 8.065 3.562 1.00 91.69 88 GLN A C 1
ATOM 687 O O . GLN A 1 88 ? 1.875 8.196 2.430 1.00 91.69 88 GLN A O 1
ATOM 692 N N . LEU A 1 89 ? 2.043 7.324 4.487 1.00 92.31 89 LEU A N 1
ATOM 693 C CA . LEU A 1 89 ? 3.326 6.660 4.242 1.00 92.31 89 LEU A CA 1
ATOM 694 C C . LEU A 1 89 ? 3.258 5.618 3.118 1.00 92.31 89 LEU A C 1
ATOM 696 O O . LEU A 1 89 ? 4.201 5.509 2.342 1.00 92.31 89 LEU A O 1
ATOM 700 N N . ILE A 1 90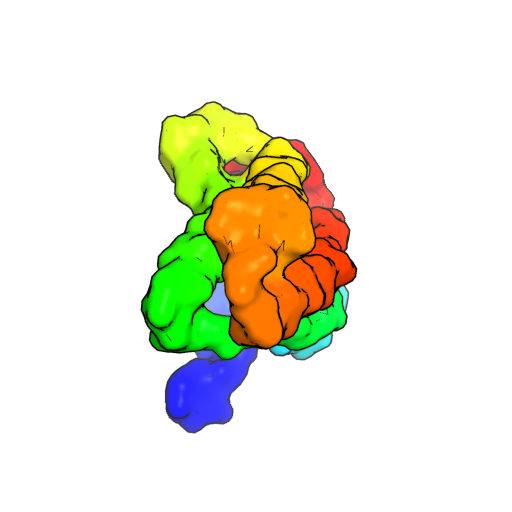 ? 2.148 4.883 2.992 1.00 92.31 90 ILE A N 1
ATOM 701 C CA . ILE A 1 90 ? 1.919 3.987 1.845 1.00 92.31 90 ILE A CA 1
ATOM 702 C C . ILE A 1 90 ? 1.896 4.791 0.538 1.00 92.31 90 ILE A C 1
ATOM 704 O O . ILE A 1 90 ? 2.536 4.404 -0.437 1.00 92.31 90 ILE A O 1
ATOM 708 N N . ILE A 1 91 ? 1.168 5.913 0.505 1.00 94.50 91 ILE A N 1
ATOM 709 C CA . ILE A 1 91 ? 1.080 6.782 -0.680 1.00 94.50 91 ILE A CA 1
ATOM 710 C C . ILE A 1 91 ? 2.457 7.338 -1.051 1.00 94.50 91 ILE A C 1
ATOM 712 O O . ILE A 1 91 ? 2.815 7.339 -2.228 1.00 94.50 91 ILE A O 1
ATOM 716 N N . ASP A 1 92 ? 3.224 7.786 -0.061 1.00 96.75 92 ASP A N 1
ATOM 717 C CA . ASP A 1 92 ? 4.558 8.345 -0.263 1.00 96.75 92 ASP A CA 1
ATOM 718 C C . ASP A 1 92 ? 5.530 7.283 -0.795 1.00 96.75 92 ASP A C 1
ATOM 720 O O . ASP A 1 92 ? 6.288 7.556 -1.724 1.00 96.75 92 ASP A O 1
ATOM 724 N N . GLU A 1 93 ? 5.451 6.051 -0.284 1.00 97.00 93 GLU A N 1
ATOM 725 C CA . GLU A 1 93 ? 6.232 4.912 -0.776 1.00 97.00 93 GLU A CA 1
ATOM 726 C C . GLU A 1 93 ? 5.865 4.566 -2.231 1.00 97.00 93 GLU A C 1
ATOM 728 O O . GLU A 1 93 ? 6.751 4.403 -3.071 1.00 97.00 93 GLU A O 1
ATOM 733 N N . TYR A 1 94 ? 4.570 4.549 -2.576 1.00 97.19 94 TYR A N 1
ATOM 734 C CA . TYR A 1 94 ? 4.141 4.392 -3.969 1.00 97.19 94 TYR A CA 1
ATOM 735 C C . TYR A 1 94 ? 4.695 5.504 -4.861 1.00 97.19 94 TYR A C 1
ATOM 737 O O . TYR A 1 94 ? 5.228 5.214 -5.929 1.00 97.19 94 TYR A O 1
ATOM 745 N N . ASN A 1 95 ? 4.580 6.769 -4.445 1.00 97.94 95 ASN A N 1
ATOM 746 C CA . ASN A 1 95 ? 5.084 7.906 -5.218 1.00 97.94 95 ASN A CA 1
ATOM 747 C C . ASN A 1 95 ? 6.595 7.800 -5.445 1.00 97.94 95 ASN A C 1
ATOM 749 O O . ASN A 1 95 ? 7.050 7.979 -6.573 1.00 97.94 95 ASN A O 1
ATOM 753 N N . HIS A 1 96 ? 7.350 7.424 -4.411 1.00 97.62 96 HIS A N 1
ATOM 754 C CA . HIS A 1 96 ? 8.789 7.212 -4.505 1.00 97.62 96 HIS A CA 1
ATOM 755 C C . HIS A 1 96 ? 9.152 6.195 -5.597 1.00 97.62 96 HIS A C 1
ATOM 757 O O . HIS A 1 96 ? 9.960 6.494 -6.480 1.00 97.62 96 HIS A O 1
ATOM 763 N N . TRP A 1 97 ? 8.528 5.013 -5.586 1.00 97.56 97 TRP A N 1
ATOM 764 C CA . TRP A 1 97 ? 8.827 3.978 -6.578 1.00 97.56 97 TRP A CA 1
ATOM 765 C C . TRP A 1 97 ? 8.282 4.312 -7.971 1.00 97.56 97 TRP A C 1
ATOM 767 O O . TRP A 1 97 ? 8.943 4.024 -8.969 1.00 97.56 97 TRP A O 1
ATOM 777 N N . ILE A 1 98 ? 7.130 4.983 -8.070 1.00 97.81 98 ILE A N 1
ATOM 778 C CA . ILE A 1 98 ? 6.613 5.501 -9.346 1.00 97.81 98 ILE A CA 1
ATOM 779 C C . ILE A 1 98 ? 7.635 6.447 -9.985 1.00 97.81 98 ILE A C 1
ATOM 781 O O . ILE A 1 98 ? 7.942 6.295 -11.170 1.00 97.81 98 ILE A O 1
ATOM 785 N N . ASP A 1 99 ? 8.184 7.389 -9.219 1.00 97.69 99 ASP A N 1
ATOM 786 C CA . ASP A 1 99 ? 9.174 8.343 -9.718 1.00 97.69 99 ASP A CA 1
ATOM 787 C C . ASP A 1 99 ? 10.479 7.636 -10.099 1.00 97.69 99 ASP A C 1
ATOM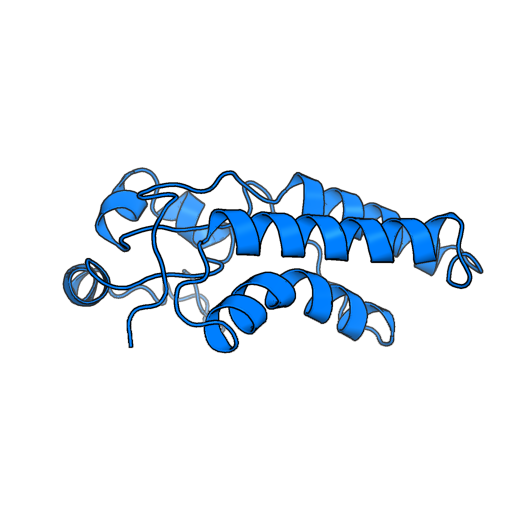 789 O O . ASP A 1 99 ? 11.004 7.853 -11.197 1.00 97.69 99 ASP A O 1
ATOM 793 N N . TYR A 1 100 ? 10.952 6.711 -9.255 1.00 97.31 100 TYR A N 1
ATOM 794 C CA . TYR A 1 100 ? 12.150 5.911 -9.512 1.00 97.31 100 TYR A CA 1
ATOM 795 C C . TYR A 1 100 ? 12.091 5.163 -10.853 1.00 97.31 100 TYR A C 1
ATOM 797 O O . TYR A 1 100 ? 13.061 5.194 -11.613 1.00 97.31 100 TYR A O 1
ATOM 805 N N . PHE A 1 101 ? 10.956 4.531 -11.169 1.00 96.94 101 PHE A N 1
ATOM 806 C CA . PHE A 1 101 ? 10.782 3.742 -12.394 1.00 96.94 101 PHE A CA 1
ATOM 807 C C . PHE A 1 101 ? 10.296 4.549 -13.608 1.00 96.94 101 PHE A C 1
ATOM 809 O O . PHE A 1 101 ? 10.376 4.061 -14.735 1.00 96.94 101 PHE A O 1
ATOM 816 N N . THR A 1 102 ? 9.814 5.781 -13.417 1.00 95.25 102 THR A N 1
ATOM 817 C CA . THR A 1 102 ? 9.363 6.640 -14.529 1.00 95.25 102 THR A CA 1
ATOM 818 C C . THR A 1 102 ? 10.462 7.567 -15.031 1.00 95.25 102 THR A C 1
ATOM 820 O O . THR A 1 102 ? 10.629 7.711 -16.241 1.00 95.25 102 THR A O 1
ATOM 823 N N . VAL A 1 103 ? 11.181 8.220 -14.115 1.00 94.81 103 VAL A N 1
ATOM 824 C CA . VAL A 1 103 ? 12.179 9.257 -14.439 1.00 94.81 103 VAL A CA 1
ATOM 825 C C . VAL A 1 103 ? 13.511 9.075 -13.708 1.00 94.81 103 VAL A C 1
ATOM 827 O O . VAL A 1 103 ? 14.484 9.741 -14.049 1.00 94.81 103 VAL A O 1
ATOM 830 N N . GLY A 1 104 ? 13.562 8.203 -12.698 1.00 93.56 104 GLY A N 1
ATOM 831 C CA . GLY A 1 104 ? 14.760 7.933 -11.909 1.00 93.56 104 GLY A CA 1
ATOM 832 C C . GLY A 1 104 ? 15.667 6.851 -12.498 1.00 93.56 104 GLY A C 1
ATOM 833 O O . GLY A 1 104 ? 15.566 6.463 -13.662 1.00 93.56 104 GLY A O 1
ATOM 834 N N . ALA A 1 105 ? 16.563 6.330 -11.656 1.00 93.31 105 ALA A N 1
ATOM 835 C CA . ALA A 1 105 ? 17.554 5.328 -12.055 1.00 93.31 105 ALA A CA 1
ATOM 836 C C . ALA A 1 105 ? 16.938 3.987 -12.500 1.00 93.31 105 ALA A C 1
ATOM 838 O O . ALA A 1 105 ? 17.597 3.225 -13.202 1.00 93.31 105 ALA A O 1
ATOM 839 N N . GLY A 1 106 ? 15.684 3.706 -12.130 1.00 91.38 106 GLY A N 1
ATOM 840 C CA . GLY A 1 106 ? 14.946 2.517 -12.555 1.00 91.38 106 GLY A CA 1
ATOM 841 C C . GLY A 1 106 ? 14.317 2.621 -13.948 1.00 91.38 106 GLY A C 1
ATOM 842 O O . GLY A 1 106 ? 13.779 1.639 -14.453 1.00 91.38 106 GLY A O 1
ATOM 843 N N . ALA A 1 107 ? 14.351 3.789 -14.592 1.00 92.38 107 ALA A N 1
ATOM 844 C CA . ALA A 1 107 ? 13.638 4.060 -15.843 1.00 92.38 107 ALA A CA 1
ATOM 845 C C . ALA A 1 107 ? 14.383 3.570 -17.106 1.00 92.38 107 ALA A C 1
ATOM 847 O O . ALA A 1 107 ? 14.509 4.305 -18.087 1.00 92.38 107 ALA A O 1
ATOM 848 N N . PHE A 1 108 ? 14.902 2.339 -17.092 1.00 90.88 108 PHE A N 1
ATOM 849 C CA . PHE A 1 108 ? 15.791 1.828 -18.143 1.00 90.88 108 PHE A CA 1
ATOM 850 C C . PHE A 1 108 ? 15.111 0.972 -19.225 1.00 90.88 108 PHE A C 1
ATOM 852 O O . PHE A 1 108 ? 15.681 0.834 -20.307 1.00 90.88 108 PHE A O 1
ATOM 859 N N . ASP A 1 109 ? 13.910 0.426 -18.999 1.00 91.38 109 ASP A N 1
ATOM 860 C CA . ASP A 1 109 ? 13.247 -0.439 -19.980 1.00 91.38 109 ASP A CA 1
ATOM 861 C C . ASP A 1 109 ? 11.709 -0.317 -20.006 1.00 91.38 109 ASP A C 1
ATOM 863 O O . ASP A 1 109 ? 11.089 0.541 -19.372 1.00 91.38 109 ASP A O 1
ATOM 867 N N . LEU A 1 110 ? 11.075 -1.142 -20.845 1.00 93.38 110 LEU A N 1
ATOM 868 C CA . LEU A 1 110 ? 9.618 -1.203 -20.962 1.00 93.38 110 LEU A CA 1
ATOM 869 C C . LEU A 1 110 ? 8.960 -1.842 -19.732 1.00 93.38 110 LEU A C 1
ATOM 871 O O . LEU A 1 110 ? 7.827 -1.482 -19.413 1.00 93.38 110 LEU A O 1
ATOM 875 N N . GLN A 1 111 ? 9.642 -2.768 -19.051 1.00 93.75 111 GLN A N 1
ATOM 876 C CA . GLN A 1 111 ? 9.098 -3.443 -17.875 1.00 93.75 111 GLN A CA 1
ATOM 877 C C . GLN A 1 111 ? 9.023 -2.487 -16.688 1.00 93.75 111 GLN A C 1
ATOM 879 O O . GLN A 1 111 ?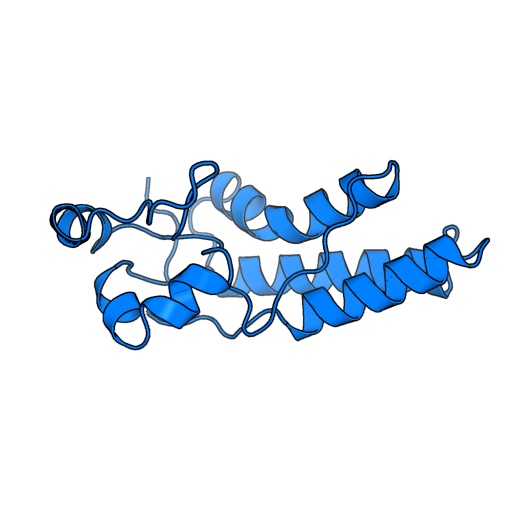 7.993 -2.444 -16.026 1.00 93.75 111 GLN A O 1
ATOM 884 N N . SER A 1 112 ? 10.034 -1.646 -16.468 1.00 94.19 112 SER A N 1
ATOM 885 C CA . SER A 1 112 ? 10.001 -0.634 -15.414 1.00 94.19 112 SER A CA 1
ATOM 886 C C . SER A 1 112 ? 8.913 0.406 -15.643 1.00 94.19 112 SER A C 1
ATOM 888 O O . SER A 1 112 ? 8.204 0.774 -14.707 1.00 94.19 112 SER A O 1
ATOM 890 N N . ARG A 1 113 ? 8.691 0.823 -16.894 1.00 94.25 113 ARG A N 1
ATOM 891 C CA . ARG A 1 113 ? 7.570 1.712 -17.239 1.00 94.25 113 ARG A CA 1
ATOM 892 C C . ARG A 1 113 ? 6.210 1.056 -17.000 1.00 94.25 113 ARG A C 1
ATOM 894 O O . ARG A 1 113 ? 5.310 1.723 -16.490 1.00 94.25 113 ARG A O 1
ATOM 901 N N . ALA A 1 114 ? 6.060 -0.222 -17.354 1.00 95.81 114 ALA A N 1
ATOM 902 C CA . ALA A 1 114 ? 4.843 -0.987 -17.086 1.00 95.81 114 ALA A CA 1
ATOM 903 C C . ALA A 1 114 ? 4.608 -1.136 -15.576 1.00 95.81 114 ALA A C 1
ATOM 905 O O . ALA A 1 114 ? 3.531 -0.813 -15.084 1.00 95.81 114 ALA A O 1
ATOM 906 N N . PHE A 1 115 ? 5.649 -1.491 -14.825 1.00 96.19 115 PHE A N 1
ATOM 907 C CA . PHE A 1 115 ? 5.589 -1.585 -13.374 1.00 96.19 115 PHE A CA 1
ATOM 908 C C . PHE A 1 115 ? 5.213 -0.246 -12.726 1.00 96.19 115 PHE A C 1
ATOM 910 O O . PHE A 1 115 ? 4.337 -0.199 -11.869 1.00 96.19 115 PHE A O 1
ATOM 917 N N . ALA A 1 116 ? 5.781 0.875 -13.183 1.00 96.88 116 ALA A N 1
ATOM 918 C CA . ALA A 1 116 ? 5.398 2.204 -12.706 1.00 96.88 116 ALA A CA 1
ATOM 919 C C . ALA A 1 116 ? 3.923 2.540 -12.996 1.00 96.88 116 ALA A C 1
ATOM 921 O O . ALA A 1 116 ? 3.284 3.255 -12.222 1.00 96.88 116 ALA A O 1
ATOM 922 N N . ALA A 1 117 ? 3.369 2.077 -14.121 1.00 96.56 117 ALA A N 1
ATOM 923 C CA . ALA A 1 117 ? 1.947 2.233 -14.421 1.00 96.56 117 ALA A CA 1
ATOM 924 C C . ALA A 1 117 ? 1.078 1.406 -13.459 1.00 96.56 117 ALA A C 1
ATOM 926 O O . ALA A 1 117 ? 0.096 1.928 -12.928 1.00 96.56 117 ALA A O 1
ATOM 927 N N . ASP A 1 118 ? 1.487 0.178 -13.151 1.00 95.69 118 ASP A N 1
ATOM 928 C CA . ASP A 1 118 ? 0.775 -0.692 -12.212 1.00 95.69 118 ASP A CA 1
ATOM 929 C C . ASP A 1 118 ? 0.870 -0.191 -10.764 1.00 95.69 118 ASP A C 1
ATOM 931 O O . ASP A 1 118 ? -0.110 -0.247 -10.023 1.00 95.69 118 ASP A O 1
ATOM 935 N N . LEU A 1 119 ? 2.001 0.402 -10.367 1.00 95.69 119 LEU A N 1
ATOM 936 C CA . LEU A 1 119 ? 2.126 1.096 -9.083 1.00 95.69 119 LEU A CA 1
ATOM 937 C C . LEU A 1 119 ? 1.176 2.296 -8.984 1.00 95.69 119 LEU A C 1
ATOM 939 O O . LEU A 1 119 ? 0.554 2.482 -7.939 1.00 95.69 119 LEU A O 1
ATOM 943 N N . ARG A 1 120 ? 1.014 3.090 -10.056 1.00 96.25 120 ARG A N 1
ATOM 944 C CA . ARG A 1 120 ? 0.011 4.175 -10.088 1.00 96.25 120 ARG A CA 1
ATOM 945 C C . ARG A 1 120 ? -1.394 3.621 -9.918 1.00 96.25 120 ARG A C 1
ATOM 947 O O . ARG A 1 120 ? -2.142 4.139 -9.096 1.00 96.25 120 ARG A O 1
ATOM 954 N N . HIS A 1 121 ? -1.730 2.558 -10.648 1.00 93.25 121 HIS A N 1
ATOM 955 C CA . HIS A 1 121 ? -3.021 1.886 -10.509 1.00 93.25 121 HIS A CA 1
ATOM 956 C C . HIS A 1 121 ? -3.254 1.420 -9.069 1.00 93.25 121 HIS A C 1
ATOM 958 O O . HIS A 1 121 ? -4.301 1.715 -8.502 1.00 93.25 121 HIS A O 1
ATOM 964 N N . ASN A 1 122 ? -2.273 0.761 -8.450 1.00 92.31 122 ASN A N 1
ATOM 965 C CA . ASN A 1 122 ? -2.376 0.275 -7.075 1.00 92.31 122 ASN A CA 1
ATOM 966 C C . ASN A 1 122 ? -2.531 1.419 -6.064 1.00 92.31 122 ASN A C 1
ATOM 968 O O . ASN A 1 122 ? -3.414 1.363 -5.210 1.00 92.31 122 ASN A O 1
ATOM 972 N N . ARG A 1 123 ? -1.724 2.479 -6.178 1.00 93.56 123 ARG A N 1
ATOM 973 C CA . ARG A 1 123 ? -1.841 3.681 -5.340 1.00 93.56 123 ARG A CA 1
ATOM 974 C C . ARG A 1 123 ? -3.222 4.318 -5.473 1.00 93.56 123 ARG A C 1
ATOM 976 O O . ARG A 1 123 ? -3.841 4.645 -4.467 1.00 93.56 123 ARG A O 1
ATOM 983 N N . ASP A 1 124 ? -3.705 4.484 -6.700 1.00 91.88 124 ASP A N 1
ATOM 984 C CA . ASP A 1 124 ? -4.995 5.119 -6.983 1.00 91.88 124 ASP A CA 1
ATOM 985 C C . ASP A 1 124 ? -6.176 4.213 -6.609 1.00 91.88 124 ASP A C 1
ATOM 987 O O . ASP A 1 124 ? -7.284 4.701 -6.388 1.00 91.88 124 ASP A O 1
ATOM 991 N N . ALA A 1 125 ? -5.941 2.902 -6.522 1.00 87.12 125 ALA A N 1
ATOM 992 C CA . ALA A 1 125 ? -6.872 1.933 -5.971 1.00 87.12 125 ALA A CA 1
ATOM 993 C C . ALA A 1 125 ? -6.905 1.956 -4.437 1.00 87.12 125 ALA A C 1
ATOM 995 O O . ALA A 1 125 ? -7.797 1.347 -3.853 1.00 87.12 125 ALA A O 1
ATOM 996 N N . LEU A 1 126 ? -5.947 2.592 -3.752 1.00 86.00 126 LEU A N 1
ATOM 997 C CA . LEU A 1 126 ? -5.957 2.670 -2.294 1.00 86.00 126 LEU A CA 1
ATOM 998 C C . LEU A 1 126 ? -7.178 3.481 -1.846 1.00 86.00 126 LEU A C 1
ATOM 1000 O O . LEU A 1 126 ? -7.298 4.681 -2.102 1.00 86.00 126 LEU A O 1
ATOM 1004 N N . ALA A 1 127 ? -8.096 2.814 -1.155 1.00 75.88 127 ALA A N 1
ATOM 1005 C CA . ALA A 1 127 ? -9.344 3.404 -0.713 1.00 75.88 127 ALA A CA 1
ATOM 1006 C C . ALA A 1 127 ? -9.123 4.421 0.419 1.00 75.88 127 ALA A C 1
ATOM 1008 O O . ALA A 1 127 ? -8.030 4.615 0.966 1.00 75.88 127 ALA A O 1
ATOM 1009 N N . ARG A 1 128 ? -10.218 5.079 0.802 1.00 72.44 128 ARG A N 1
ATOM 1010 C CA . ARG A 1 128 ? -10.260 5.896 2.016 1.00 72.44 128 ARG A CA 1
ATOM 1011 C C . ARG A 1 128 ? -10.209 5.005 3.255 1.00 72.44 128 ARG A C 1
ATOM 1013 O O . ARG A 1 128 ? -10.627 3.848 3.219 1.00 72.44 128 ARG A O 1
ATOM 1020 N N . VAL A 1 129 ? -9.725 5.575 4.350 1.00 72.50 129 VAL A N 1
ATOM 1021 C CA . VAL A 1 129 ? -9.910 5.003 5.682 1.00 72.50 129 VAL A CA 1
ATOM 1022 C C . VAL A 1 129 ? -11.397 5.050 6.029 1.00 72.50 129 VAL A C 1
ATOM 1024 O O . VAL A 1 129 ? -12.081 6.040 5.761 1.00 72.50 129 VAL A O 1
ATOM 1027 N N . PHE A 1 130 ? -11.901 3.980 6.632 1.00 66.69 130 PHE A N 1
ATOM 1028 C CA . PHE A 1 130 ? -13.269 3.902 7.129 1.00 66.69 130 PHE A CA 1
ATOM 1029 C C . PHE A 1 130 ? -13.267 3.451 8.592 1.00 66.69 130 PHE A C 1
ATOM 1031 O O . PHE A 1 130 ? -12.538 2.534 8.972 1.00 66.69 130 PHE A O 1
ATOM 1038 N N . GLY A 1 131 ? -14.121 4.073 9.405 1.00 67.19 131 GLY A N 1
ATOM 1039 C CA . GLY A 1 131 ? -14.132 3.901 10.860 1.00 67.19 131 GLY A CA 1
ATOM 1040 C C . GLY A 1 131 ? -13.430 5.058 11.570 1.00 67.19 131 GLY A C 1
ATOM 1041 O O . GLY A 1 131 ? -13.390 6.175 11.056 1.00 67.19 131 GLY A O 1
ATOM 1042 N N . ASP A 1 132 ? -12.906 4.807 12.768 1.00 68.25 132 ASP A N 1
ATOM 1043 C CA . ASP A 1 132 ? -12.193 5.814 13.559 1.00 68.25 132 ASP A CA 1
ATOM 1044 C C . ASP A 1 132 ? -10.810 6.112 12.953 1.00 68.25 132 ASP A C 1
ATOM 1046 O O . ASP A 1 132 ? -9.846 5.374 13.168 1.00 68.25 132 ASP A O 1
ATOM 1050 N N . GLY A 1 133 ? -10.697 7.212 12.200 1.00 65.12 133 GLY A N 1
ATOM 1051 C CA . GLY A 1 133 ? -9.446 7.658 11.566 1.00 65.12 133 GLY A CA 1
ATOM 1052 C C . GLY A 1 133 ? -8.319 7.988 12.553 1.00 65.12 133 GLY A C 1
ATOM 1053 O O . GLY A 1 133 ? -7.159 8.092 12.159 1.00 65.12 133 GLY A O 1
ATOM 1054 N N . THR A 1 134 ? -8.630 8.091 13.849 1.00 67.25 134 THR A N 1
ATOM 1055 C CA . THR A 1 134 ? -7.638 8.288 14.913 1.00 67.25 134 THR A CA 1
ATOM 1056 C C . THR A 1 134 ? -7.191 6.983 15.566 1.00 67.25 134 THR A C 1
ATOM 1058 O O . THR A 1 134 ? -6.394 7.011 16.497 1.00 67.25 134 THR A O 1
ATOM 1061 N N . ALA A 1 135 ? -7.660 5.822 15.099 1.00 66.12 135 ALA A N 1
ATOM 1062 C CA . ALA A 1 135 ? -7.333 4.544 15.717 1.00 66.12 135 ALA A CA 1
ATOM 1063 C C . ALA A 1 135 ? -5.810 4.290 15.745 1.00 66.12 135 ALA A C 1
ATOM 1065 O O . ALA A 1 135 ? -5.161 4.158 14.704 1.00 66.12 135 ALA A O 1
ATOM 1066 N N . THR A 1 136 ? -5.243 4.091 16.940 1.00 63.94 136 THR A N 1
ATOM 1067 C CA . THR A 1 136 ? -3.804 3.852 17.214 1.00 63.94 136 THR A CA 1
ATOM 1068 C C . THR A 1 136 ? -3.544 2.450 17.781 1.00 63.94 136 THR A C 1
ATOM 1070 O O . THR A 1 136 ? -4.459 1.862 18.354 1.00 63.94 136 THR A O 1
ATOM 1073 N N . LEU A 1 137 ? -2.410 1.808 17.420 1.00 56.66 137 LEU A N 1
ATOM 1074 C CA . LEU A 1 137 ? -2.163 0.427 17.870 1.00 56.66 137 LEU A CA 1
ATOM 1075 C C . LEU A 1 137 ? -1.938 0.527 19.375 1.00 56.66 137 LEU A C 1
ATOM 1077 O O . LEU A 1 137 ? -0.999 1.187 19.816 1.00 56.66 137 LEU A O 1
ATOM 1081 N N . THR A 1 138 ? -2.879 -0.017 20.138 1.00 53.62 138 THR A N 1
ATOM 1082 C CA . THR A 1 138 ? -2.802 -0.100 21.590 1.00 53.62 138 THR A CA 1
ATOM 1083 C C . THR A 1 138 ? -2.212 -1.455 21.928 1.00 53.62 138 THR A C 1
ATOM 1085 O O . THR A 1 138 ? -2.770 -2.470 21.505 1.00 53.62 138 THR A O 1
ATOM 1088 N N . ASN A 1 139 ? -1.084 -1.438 22.633 1.00 47.31 139 ASN A N 1
ATOM 1089 C CA . ASN A 1 139 ? -0.490 -2.632 23.229 1.00 47.31 139 ASN A CA 1
ATOM 1090 C C . ASN A 1 139 ? -1.416 -3.244 24.283 1.00 47.31 139 ASN A C 1
ATOM 1092 O O . ASN A 1 139 ? -2.146 -2.463 24.940 1.00 47.31 139 ASN A O 1
#